Protein AF-A0A075R2S9-F1 (afdb_monomer_lite)

Radius of gyration: 15.04 Å; chains: 1; bounding box: 40×26×28 Å

Secondary structure (DSSP, 8-state):
-----S-SSS----TTTTHHHHHHHHTT-S----------SSTT--------SSGGGHHHHHHHHHHHHHHHHH--

Organism: NCBI:txid1042163

Structure (mmCIF, N/CA/C/O backbone):
data_AF-A0A075R2S9-F1
#
_entry.id   AF-A0A075R2S9-F1
#
loop_
_atom_site.group_PDB
_atom_site.id
_atom_site.type_symbol
_atom_site.label_atom_id
_atom_site.label_alt_id
_atom_site.label_comp_id
_atom_site.label_asym_id
_atom_site.label_entity_id
_atom_site.label_seq_id
_atom_site.pdbx_PDB_ins_code
_atom_site.Cartn_x
_atom_site.Cartn_y
_atom_site.Cartn_z
_atom_site.occupancy
_atom_site.B_iso_or_equiv
_atom_site.auth_seq_id
_atom_site.auth_comp_id
_atom_site.auth_asym_id
_atom_site.auth_atom_id
_atom_site.pdbx_PDB_model_num
ATOM 1 N N . MET A 1 1 ? -13.264 -10.204 11.683 1.00 87.19 1 MET A N 1
ATOM 2 C CA . MET A 1 1 ? -12.639 -9.510 10.536 1.00 87.19 1 MET A CA 1
ATOM 3 C C . MET A 1 1 ? -13.210 -10.093 9.257 1.00 87.19 1 MET A C 1
ATOM 5 O O . MET A 1 1 ? -13.284 -11.312 9.163 1.00 87.19 1 MET A O 1
ATOM 9 N N . LYS A 1 2 ? -13.641 -9.254 8.312 1.00 96.62 2 LYS A N 1
ATOM 10 C CA . LYS A 1 2 ? -14.151 -9.688 7.005 1.00 96.62 2 LYS A CA 1
ATOM 11 C C . LYS A 1 2 ? -13.265 -9.094 5.914 1.00 96.62 2 LYS A C 1
ATOM 13 O O . LYS A 1 2 ? -12.907 -7.926 6.006 1.00 96.62 2 LYS A O 1
ATOM 18 N N . VAL A 1 3 ? -12.884 -9.905 4.929 1.00 97.00 3 VAL A N 1
ATOM 19 C CA . VAL A 1 3 ? -11.968 -9.507 3.851 1.00 97.00 3 VAL A CA 1
ATOM 20 C C . VAL A 1 3 ? -12.725 -9.498 2.533 1.00 97.00 3 VAL A C 1
ATOM 22 O O . VAL A 1 3 ? -13.445 -10.445 2.223 1.00 97.00 3 VAL A O 1
A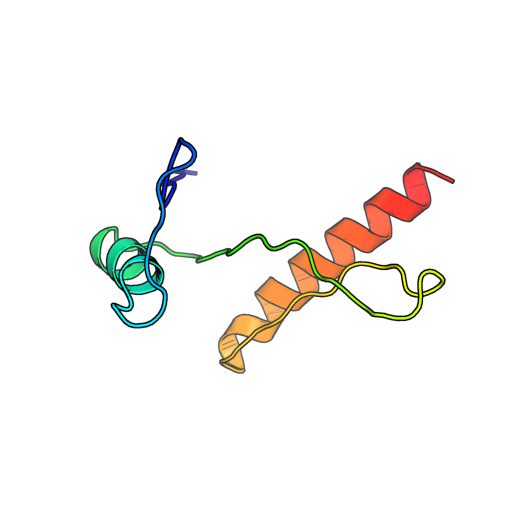TOM 25 N N . TYR A 1 4 ? -12.533 -8.433 1.761 1.00 97.25 4 TYR A N 1
ATOM 26 C CA . TYR A 1 4 ? -13.072 -8.291 0.417 1.00 97.25 4 TYR A CA 1
ATOM 27 C C . TYR A 1 4 ? -11.929 -7.993 -0.547 1.00 97.25 4 TYR A C 1
ATOM 29 O O . TYR A 1 4 ? -11.148 -7.069 -0.323 1.00 97.25 4 TYR A O 1
ATOM 37 N N . LEU A 1 5 ? -11.828 -8.776 -1.618 1.00 96.88 5 LEU A N 1
ATOM 38 C CA . LEU A 1 5 ? -10.829 -8.566 -2.657 1.00 96.88 5 LEU A CA 1
ATOM 39 C C . LEU A 1 5 ? -11.451 -7.775 -3.806 1.00 96.88 5 LEU A C 1
ATOM 41 O O . LEU A 1 5 ? -12.533 -8.116 -4.271 1.00 96.88 5 LEU A O 1
ATOM 45 N N . THR A 1 6 ? -10.748 -6.750 -4.296 1.00 95.62 6 THR A N 1
ATOM 46 C CA . THR A 1 6 ? -11.183 -6.032 -5.511 1.00 95.62 6 THR A CA 1
ATOM 47 C C . THR A 1 6 ? -11.126 -6.927 -6.753 1.00 95.62 6 THR A C 1
ATOM 49 O O . THR A 1 6 ? -11.899 -6.723 -7.679 1.00 95.62 6 THR A O 1
ATOM 52 N N . ARG A 1 7 ? -10.235 -7.928 -6.753 1.00 95.56 7 ARG A N 1
ATOM 53 C CA . ARG A 1 7 ? -10.143 -9.034 -7.718 1.00 95.56 7 ARG A CA 1
ATOM 54 C C . ARG A 1 7 ? -9.557 -10.266 -7.027 1.00 95.56 7 ARG A C 1
ATOM 56 O O . ARG A 1 7 ? -8.724 -10.109 -6.136 1.00 95.56 7 ARG A O 1
ATOM 63 N N . SER A 1 8 ? -9.947 -11.461 -7.455 1.00 96.25 8 SER A N 1
ATOM 64 C CA . SER A 1 8 ? -9.397 -12.738 -6.967 1.00 96.25 8 SER A CA 1
ATOM 65 C C . SER A 1 8 ? -8.564 -13.484 -8.014 1.00 96.25 8 SER A C 1
ATOM 67 O O . SER A 1 8 ? -8.052 -14.561 -7.730 1.00 96.25 8 SER A O 1
ATOM 69 N N . ASP A 1 9 ? -8.438 -12.922 -9.214 1.00 96.31 9 ASP A N 1
ATOM 70 C CA . ASP A 1 9 ? -7.725 -13.483 -10.359 1.00 96.31 9 ASP A CA 1
ATOM 71 C C . ASP A 1 9 ? -6.934 -12.387 -11.100 1.00 96.31 9 ASP A C 1
ATOM 73 O O . ASP A 1 9 ? -6.824 -11.240 -10.635 1.00 96.31 9 ASP A O 1
ATOM 77 N N . ASP A 1 10 ? -6.377 -12.732 -12.265 1.00 95.69 10 ASP A N 1
ATOM 78 C CA . ASP A 1 10 ? -5.620 -11.795 -13.095 1.00 95.69 10 ASP A CA 1
ATOM 79 C C . ASP A 1 10 ? -6.480 -10.886 -13.990 1.00 95.69 10 ASP A C 1
ATOM 81 O O . ASP A 1 10 ? -6.109 -10.524 -15.104 1.00 95.69 10 ASP A O 1
ATOM 85 N N . SER A 1 11 ? -7.657 -10.494 -13.499 1.00 94.06 11 SER A N 1
ATOM 86 C CA . SER A 1 11 ? -8.505 -9.521 -14.182 1.00 94.06 11 SER A CA 1
ATOM 87 C C . SER A 1 11 ? -7.948 -8.100 -14.081 1.00 94.06 11 SER A C 1
ATOM 89 O O . SER A 1 11 ? -7.606 -7.600 -13.001 1.00 94.06 11 SER A O 1
ATOM 91 N N . PHE A 1 12 ? -7.941 -7.398 -15.216 1.00 93.69 12 PHE A N 1
ATOM 92 C CA . PHE A 1 12 ? -7.624 -5.976 -15.266 1.00 93.69 12 PHE A CA 1
ATOM 93 C C . PHE A 1 12 ? -8.760 -5.132 -14.669 1.00 93.69 12 PHE A C 1
ATOM 95 O O . PHE A 1 12 ? -9.923 -5.256 -15.050 1.00 93.69 12 PHE A O 1
ATOM 102 N N . LEU A 1 13 ? -8.409 -4.210 -13.767 1.00 89.56 13 LEU A N 1
ATOM 103 C CA . LEU A 1 13 ? -9.319 -3.191 -13.241 1.00 89.56 13 LEU A CA 1
ATOM 104 C C . LEU A 1 13 ? -8.698 -1.814 -13.449 1.00 89.56 13 LEU A C 1
ATOM 106 O O . LEU A 1 13 ? -7.702 -1.480 -12.799 1.00 89.56 13 LEU A O 1
ATOM 110 N N . SER A 1 14 ? -9.319 -1.036 -14.333 1.00 86.44 14 SER A N 1
ATOM 111 C CA . SER A 1 14 ? -8.934 0.338 -14.651 1.00 86.44 14 SER A CA 1
ATOM 112 C C . SER A 1 14 ? -8.929 1.222 -13.402 1.00 86.44 14 SER A C 1
ATOM 114 O O . SER A 1 14 ? -9.909 1.277 -12.654 1.00 86.44 14 SER A O 1
ATOM 116 N N . SER A 1 15 ? -7.830 1.949 -13.201 1.00 79.69 15 SER A N 1
ATOM 117 C CA . SER A 1 15 ? -7.730 2.976 -12.159 1.00 79.69 15 SER A CA 1
ATOM 118 C C . SER A 1 15 ? -8.509 4.245 -12.516 1.00 79.69 15 SER A C 1
ATOM 120 O O . SER A 1 15 ? -8.969 4.939 -11.612 1.00 79.69 15 SER A O 1
ATOM 122 N N . ILE A 1 16 ? -8.691 4.530 -13.814 1.00 80.75 16 ILE A N 1
ATOM 123 C CA . ILE A 1 16 ? -9.445 5.697 -14.310 1.00 80.75 16 ILE A CA 1
ATOM 124 C C . ILE A 1 16 ? -10.908 5.602 -13.873 1.00 80.75 16 ILE A C 1
ATOM 126 O O . ILE A 1 16 ? -11.503 6.591 -13.458 1.00 80.75 16 ILE A O 1
ATOM 130 N N . ASP A 1 17 ? -11.448 4.386 -13.870 1.00 83.88 17 ASP A N 1
ATOM 131 C CA . ASP A 1 17 ? -12.852 4.127 -13.561 1.00 83.88 17 ASP A CA 1
ATOM 132 C C . ASP A 1 17 ? -13.141 4.135 -12.052 1.00 83.88 17 ASP A C 1
ATOM 134 O O . ASP A 1 17 ? -14.269 3.878 -11.657 1.00 83.88 17 ASP A O 1
ATOM 138 N N . ARG A 1 18 ? -12.133 4.336 -11.185 1.00 88.31 18 ARG A N 1
ATOM 139 C CA . ARG A 1 18 ? -12.271 4.376 -9.710 1.00 88.31 18 ARG A CA 1
ATOM 140 C C . ARG A 1 18 ? -12.960 3.151 -9.076 1.00 88.31 18 ARG A C 1
ATOM 142 O O . ARG A 1 18 ? -13.290 3.178 -7.891 1.00 88.31 18 ARG A O 1
ATOM 149 N N . LYS A 1 19 ? -13.06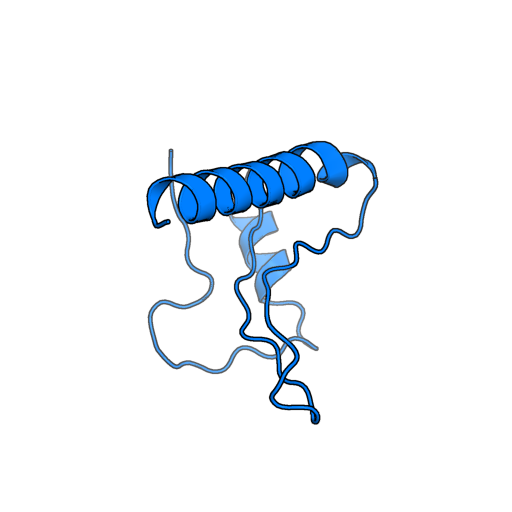2 2.029 -9.798 1.00 92.69 19 LYS A N 1
ATOM 150 C CA . LYS A 1 19 ? -13.771 0.810 -9.358 1.00 92.69 19 LYS A CA 1
ATOM 151 C C . LYS A 1 19 ? -13.285 0.257 -8.017 1.00 92.69 19 LYS A C 1
ATOM 153 O O . LYS A 1 19 ? -14.079 -0.230 -7.222 1.00 92.69 19 LYS A O 1
ATOM 158 N N . ARG A 1 20 ? -11.977 0.329 -7.745 1.00 94.94 20 ARG A N 1
ATOM 159 C CA . ARG A 1 20 ? -11.373 -0.207 -6.509 1.00 94.94 20 ARG A CA 1
ATOM 160 C C . ARG A 1 20 ? -11.831 0.545 -5.246 1.00 94.94 20 ARG A C 1
ATOM 162 O O . ARG A 1 20 ? -12.344 -0.118 -4.345 1.00 94.94 20 ARG A O 1
ATOM 169 N N . PRO A 1 21 ? -11.681 1.883 -5.144 1.00 94.00 21 PRO A N 1
ATOM 170 C CA . PRO A 1 21 ? -12.197 2.619 -3.990 1.00 94.00 21 PRO A CA 1
ATOM 171 C C . PRO A 1 21 ? -13.732 2.629 -3.922 1.00 94.00 21 PRO A C 1
ATOM 173 O O . PRO A 1 21 ? -14.279 2.605 -2.824 1.00 94.00 21 PRO A O 1
ATOM 176 N N . GLU A 1 22 ? -14.440 2.618 -5.056 1.00 95.19 22 GLU A N 1
ATOM 177 C CA . GLU A 1 22 ? -15.909 2.525 -5.061 1.00 95.19 22 GLU A CA 1
ATOM 178 C C . GLU A 1 22 ? -16.410 1.211 -4.464 1.00 95.19 22 GLU A C 1
ATOM 180 O O . GLU A 1 22 ? -17.301 1.231 -3.617 1.00 95.19 22 GLU A O 1
ATOM 185 N N . PHE A 1 23 ? -15.789 0.087 -4.829 1.00 95.44 23 PHE A N 1
ATOM 186 C CA . PHE A 1 23 ? -16.076 -1.213 -4.231 1.00 95.44 23 PHE A CA 1
ATOM 187 C C . PHE A 1 23 ? -15.905 -1.187 -2.704 1.00 95.44 23 PHE A C 1
ATOM 189 O O . PHE A 1 23 ? -16.790 -1.627 -1.976 1.00 95.44 23 PHE A O 1
ATOM 196 N N . ALA A 1 24 ? -14.810 -0.612 -2.197 1.00 96.50 24 ALA A N 1
ATOM 197 C CA . ALA A 1 24 ? -14.582 -0.503 -0.754 1.00 96.50 24 ALA A CA 1
AT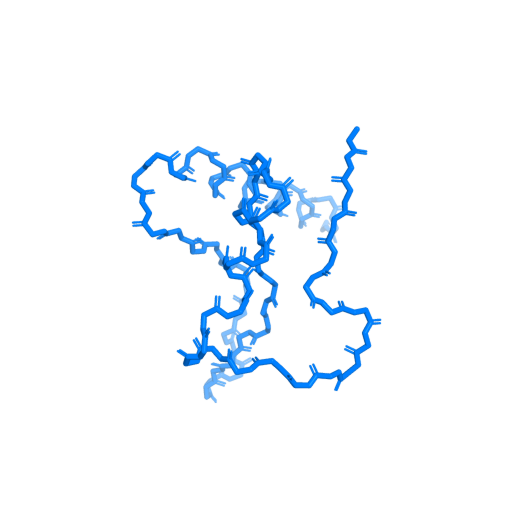OM 198 C C . ALA A 1 24 ? -15.663 0.333 -0.045 1.00 96.50 24 ALA A C 1
ATOM 200 O O . ALA A 1 24 ? -16.164 -0.074 1.004 1.00 96.50 24 ALA A O 1
ATOM 201 N N . ASN A 1 25 ? -16.069 1.456 -0.650 1.00 96.19 25 ASN A N 1
ATOM 202 C CA . ASN A 1 25 ? -17.144 2.302 -0.131 1.00 96.19 25 ASN A CA 1
ATOM 203 C C . ASN A 1 25 ? -18.495 1.567 -0.113 1.00 96.19 25 ASN A C 1
ATOM 205 O O . ASN A 1 25 ? -19.218 1.648 0.875 1.00 96.19 25 ASN A O 1
ATOM 209 N N . GLN A 1 26 ? -18.829 0.826 -1.177 1.00 97.25 26 GLN A N 1
ATOM 210 C CA . GLN A 1 26 ? -20.075 0.051 -1.275 1.00 97.25 26 GLN A CA 1
ATOM 211 C C . GLN A 1 26 ? -20.157 -1.061 -0.229 1.00 97.25 26 GLN A C 1
ATOM 213 O O . GLN A 1 26 ? -21.226 -1.314 0.323 1.00 97.25 26 GLN A O 1
ATOM 218 N N . MET A 1 27 ? -19.029 -1.705 0.073 1.00 97.31 27 MET A N 1
ATOM 219 C CA . MET A 1 27 ? -18.962 -2.732 1.113 1.00 97.31 27 MET A CA 1
ATOM 220 C C . MET A 1 27 ? -18.971 -2.155 2.535 1.00 97.31 27 MET A C 1
ATOM 222 O O . MET A 1 27 ? -19.004 -2.936 3.488 1.00 97.31 27 MET A O 1
ATOM 226 N N . GLY A 1 28 ? -18.920 -0.823 2.686 1.00 97.19 28 GLY A N 1
ATOM 227 C CA . GLY A 1 28 ? -18.782 -0.159 3.981 1.00 97.19 28 GLY A CA 1
ATOM 228 C C . GLY A 1 28 ? -17.491 -0.559 4.696 1.00 97.19 28 GLY A C 1
ATOM 229 O O . GLY A 1 28 ? -17.517 -0.820 5.893 1.00 97.19 28 GLY A O 1
ATOM 230 N N . ALA A 1 29 ? -16.388 -0.707 3.955 1.00 97.50 29 ALA A N 1
ATOM 231 C CA . ALA A 1 29 ? -15.132 -1.193 4.512 1.00 97.50 29 ALA A CA 1
ATOM 232 C C . ALA A 1 29 ? -14.514 -0.190 5.500 1.00 97.50 29 ALA A C 1
ATOM 234 O O . ALA A 1 29 ? -14.392 0.995 5.192 1.00 97.50 29 ALA A O 1
ATOM 235 N N . ASP A 1 30 ? -14.044 -0.688 6.647 1.00 97.06 30 ASP A N 1
ATOM 236 C CA . ASP A 1 30 ? -13.351 0.128 7.653 1.00 97.06 30 ASP A CA 1
ATOM 237 C C . ASP A 1 30 ? -11.963 0.591 7.179 1.00 97.06 30 ASP A C 1
ATOM 239 O O . ASP A 1 30 ? -11.479 1.655 7.560 1.00 97.06 30 ASP A O 1
ATOM 243 N N . LEU A 1 31 ? -11.302 -0.228 6.352 1.00 96.56 31 LEU A N 1
ATOM 244 C CA . LEU A 1 31 ? -9.952 -0.005 5.838 1.00 96.56 31 LEU A CA 1
ATOM 245 C C . LEU A 1 31 ? -9.870 -0.408 4.363 1.00 96.56 31 LEU A C 1
ATOM 247 O O . LEU A 1 31 ? -10.473 -1.394 3.936 1.00 96.56 31 LEU A O 1
ATOM 251 N N . PHE A 1 32 ? -9.052 0.317 3.599 1.00 96.69 32 PHE A N 1
ATOM 252 C CA . PHE A 1 32 ? -8.706 -0.012 2.218 1.00 96.69 32 PHE A CA 1
ATOM 253 C C . PHE A 1 32 ? -7.186 -0.152 2.080 1.00 96.69 32 PHE A C 1
ATOM 255 O O . PHE A 1 32 ? -6.446 0.759 2.446 1.00 96.69 32 PHE A O 1
ATOM 262 N N . LEU A 1 33 ? -6.727 -1.282 1.535 1.00 96.31 33 LEU A N 1
ATOM 263 C CA . LEU A 1 33 ? -5.314 -1.569 1.279 1.00 96.31 33 LEU A CA 1
ATOM 264 C C . LEU A 1 33 ? -5.136 -1.988 -0.184 1.00 96.31 33 LEU A C 1
ATOM 266 O O . LEU A 1 33 ? -5.744 -2.960 -0.631 1.00 96.31 33 LEU A O 1
ATOM 270 N N . SER A 1 34 ? -4.285 -1.267 -0.916 1.00 96.00 34 SER A N 1
ATOM 271 C CA . SER A 1 34 ? -3.870 -1.629 -2.275 1.00 96.00 34 SER A CA 1
ATOM 272 C C . SER A 1 34 ? -2.425 -2.115 -2.254 1.00 96.00 34 SER A C 1
ATOM 274 O O . SER A 1 34 ? -1.568 -1.455 -1.672 1.00 96.00 34 SER A O 1
ATOM 276 N N . ILE A 1 35 ? -2.152 -3.255 -2.888 1.00 95.69 35 ILE A N 1
ATOM 277 C CA . ILE A 1 35 ? -0.825 -3.885 -2.922 1.00 95.69 35 ILE A CA 1
ATOM 278 C C . ILE A 1 35 ? -0.258 -3.744 -4.335 1.00 95.69 35 ILE A C 1
ATOM 280 O O . ILE A 1 35 ? -0.915 -4.119 -5.307 1.00 95.69 35 ILE A O 1
ATOM 284 N N . HIS A 1 36 ? 0.954 -3.202 -4.439 1.00 95.50 36 HIS A N 1
ATOM 285 C CA . HIS A 1 36 ? 1.647 -2.937 -5.698 1.00 95.50 36 HIS A CA 1
ATOM 286 C C . HIS A 1 36 ? 3.101 -3.410 -5.618 1.00 95.50 36 HIS A C 1
ATOM 288 O O . HIS A 1 36 ? 3.711 -3.363 -4.552 1.00 95.50 36 HIS A O 1
ATOM 294 N N . GLY A 1 37 ? 3.653 -3.841 -6.753 1.00 95.94 37 GLY A N 1
ATOM 295 C CA . GLY A 1 37 ? 5.097 -3.965 -6.939 1.00 95.94 37 GLY A CA 1
ATOM 296 C C . GLY A 1 37 ? 5.616 -2.684 -7.576 1.00 95.94 37 GLY A C 1
ATOM 297 O O . GLY A 1 37 ? 5.100 -2.281 -8.621 1.00 95.94 37 GLY A O 1
ATOM 298 N N . ASN A 1 38 ? 6.585 -2.031 -6.938 1.00 95.25 38 ASN A N 1
ATOM 299 C CA . ASN A 1 38 ? 7.226 -0.864 -7.529 1.00 95.25 38 ASN A CA 1
ATOM 300 C C . ASN A 1 38 ? 8.303 -1.303 -8.538 1.00 95.25 38 ASN A C 1
ATOM 302 O O . ASN A 1 38 ? 8.784 -2.436 -8.498 1.00 95.25 38 ASN A O 1
ATOM 306 N N . THR A 1 39 ? 8.672 -0.406 -9.446 1.00 94.56 39 THR A N 1
ATOM 307 C CA . THR A 1 39 ? 9.760 -0.602 -10.401 1.00 94.56 39 THR A CA 1
ATOM 308 C C . THR A 1 39 ? 10.649 0.625 -10.405 1.00 94.56 39 THR A C 1
ATOM 310 O O . THR A 1 39 ? 10.176 1.757 -10.317 1.00 94.56 39 THR A O 1
ATOM 313 N N . TYR A 1 40 ? 11.947 0.401 -10.546 1.00 95.50 40 TYR A N 1
ATOM 314 C CA . TYR A 1 40 ? 12.923 1.469 -10.655 1.00 95.50 40 TYR A CA 1
ATOM 315 C C . TYR A 1 40 ? 13.989 1.080 -11.674 1.00 95.50 40 TYR A C 1
ATOM 317 O O . TYR A 1 40 ? 14.224 -0.104 -11.911 1.00 95.50 40 TYR A O 1
ATOM 325 N N . THR A 1 41 ? 14.591 2.068 -12.331 1.00 97.00 41 THR A N 1
ATOM 326 C CA . THR A 1 41 ? 15.598 1.818 -13.374 1.00 97.00 41 THR A CA 1
ATOM 327 C C . THR A 1 41 ? 16.929 1.353 -12.791 1.00 97.00 41 THR A C 1
ATOM 329 O O . THR A 1 41 ? 17.627 0.563 -13.421 1.00 97.00 41 THR A O 1
ATOM 332 N N . ASP A 1 42 ? 17.274 1.821 -11.592 1.00 97.06 42 ASP A N 1
ATOM 333 C CA . ASP A 1 42 ? 18.438 1.361 -10.838 1.00 97.06 42 ASP A CA 1
ATOM 334 C C . ASP A 1 42 ? 18.098 0.084 -10.053 1.00 97.06 42 ASP A C 1
ATOM 336 O O . ASP A 1 42 ? 17.259 0.095 -9.150 1.00 97.06 42 ASP A O 1
ATOM 340 N N . SER A 1 43 ? 18.777 -1.016 -10.386 1.00 94.94 43 SER A N 1
ATOM 341 C CA . SER A 1 43 ? 18.575 -2.335 -9.777 1.00 94.94 43 SER A CA 1
ATOM 342 C C . SER A 1 43 ? 19.038 -2.439 -8.322 1.00 94.94 43 SER A C 1
ATOM 344 O O . SER A 1 43 ? 18.765 -3.443 -7.669 1.00 94.94 43 SER A O 1
ATOM 346 N N . THR A 1 44 ? 19.783 -1.454 -7.815 1.00 96.25 44 THR A N 1
ATOM 347 C CA . THR A 1 44 ? 20.221 -1.423 -6.411 1.00 96.25 44 THR A CA 1
ATOM 348 C C . THR A 1 44 ? 19.128 -0.914 -5.470 1.00 96.25 44 THR A C 1
ATOM 350 O O . THR A 1 44 ? 19.178 -1.169 -4.263 1.00 96.25 44 THR A O 1
ATOM 353 N N . VAL A 1 45 ? 18.110 -0.234 -6.010 1.00 96.06 45 VAL A N 1
ATOM 354 C CA . VAL A 1 45 ? 16.987 0.280 -5.229 1.00 96.06 45 VAL A CA 1
ATOM 355 C C . VAL A 1 45 ? 16.108 -0.875 -4.769 1.00 96.06 45 VAL A C 1
ATOM 357 O O . VAL A 1 45 ? 15.594 -1.664 -5.558 1.00 96.06 45 VAL A O 1
ATOM 360 N N . SER A 1 46 ? 15.931 -0.967 -3.455 1.00 94.12 46 SER A N 1
ATOM 361 C CA . SER A 1 46 ? 15.116 -1.989 -2.811 1.00 94.12 46 SER A CA 1
ATOM 362 C C . SER A 1 46 ? 14.519 -1.452 -1.514 1.00 94.12 46 SER A C 1
ATOM 364 O O . SER A 1 46 ? 15.039 -0.516 -0.908 1.00 94.12 46 SER A O 1
ATOM 366 N N . GLY A 1 47 ? 13.405 -2.042 -1.090 1.00 92.25 47 GLY A N 1
ATOM 367 C CA . GLY A 1 47 ? 12.700 -1.647 0.122 1.00 92.25 47 GLY A CA 1
ATOM 368 C C . GLY A 1 47 ? 11.193 -1.800 -0.021 1.00 92.25 47 GLY A C 1
ATOM 369 O O . GLY A 1 47 ? 10.684 -2.270 -1.037 1.00 92.25 47 GLY A O 1
ATOM 370 N N . THR A 1 48 ? 10.474 -1.408 1.024 1.00 94.50 48 THR A N 1
ATOM 371 C CA . THR A 1 48 ? 9.012 -1.349 1.025 1.00 94.50 48 THR A CA 1
ATOM 372 C C . THR A 1 48 ? 8.585 0.023 1.500 1.00 94.50 48 THR A C 1
ATOM 374 O O . THR A 1 48 ? 9.115 0.541 2.483 1.00 94.50 48 THR A O 1
ATOM 377 N N . GLU A 1 49 ? 7.602 0.579 0.814 1.00 95.44 49 GLU A N 1
ATOM 378 C CA . GLU A 1 49 ? 7.034 1.888 1.086 1.00 95.44 49 GLU A CA 1
ATOM 379 C C . GLU A 1 49 ? 5.521 1.775 1.256 1.00 95.44 49 GLU A C 1
ATOM 381 O O . GLU A 1 49 ? 4.866 0.939 0.629 1.00 95.44 49 GLU A O 1
ATOM 386 N N . THR A 1 50 ? 4.965 2.630 2.112 1.00 97.19 50 THR A N 1
ATOM 387 C CA . THR A 1 50 ? 3.526 2.703 2.362 1.00 97.19 50 THR A CA 1
ATOM 388 C C . THR A 1 50 ? 3.031 4.106 2.038 1.00 97.19 50 THR A C 1
ATOM 390 O O . THR A 1 50 ? 3.377 5.067 2.723 1.00 97.19 50 THR A O 1
ATOM 393 N N . TYR A 1 51 ? 2.195 4.225 1.007 1.00 97.19 51 TYR A N 1
ATOM 394 C CA . TYR A 1 51 ? 1.573 5.493 0.628 1.00 97.19 51 TYR A CA 1
ATOM 395 C C . TYR A 1 51 ? 0.229 5.688 1.327 1.00 97.19 51 TYR A C 1
ATOM 397 O O . TYR A 1 51 ? -0.542 4.746 1.511 1.00 97.19 51 TYR A O 1
ATOM 405 N N . PHE A 1 52 ? -0.087 6.941 1.642 1.00 97.38 52 PHE A N 1
ATOM 406 C CA . PHE A 1 52 ? -1.400 7.361 2.117 1.00 97.38 52 PHE A CA 1
ATOM 407 C C . PHE A 1 52 ? -1.761 8.719 1.513 1.00 97.38 52 PHE A C 1
ATOM 409 O O . PHE A 1 52 ? -0.883 9.491 1.137 1.00 97.38 52 PHE A O 1
ATOM 416 N N . TYR A 1 53 ? -3.061 8.996 1.392 1.00 94.19 53 TYR A N 1
ATOM 417 C CA . TYR A 1 53 ? -3.542 10.234 0.771 1.00 94.19 53 TYR A CA 1
ATOM 418 C C . TYR A 1 53 ? -4.065 11.254 1.785 1.00 94.19 53 TYR A C 1
ATOM 420 O O . TYR A 1 53 ? -3.760 12.438 1.680 1.00 94.19 53 TYR A O 1
ATOM 428 N N . ARG A 1 54 ? -4.864 10.813 2.766 1.00 95.62 54 ARG A N 1
ATOM 429 C CA . ARG A 1 54 ? -5.466 11.709 3.761 1.00 95.62 54 ARG A CA 1
ATOM 430 C C . ARG A 1 54 ? -4.696 11.651 5.081 1.00 95.62 54 ARG A C 1
ATOM 432 O O . ARG A 1 54 ? -4.289 10.550 5.457 1.00 95.62 54 ARG A O 1
ATOM 439 N N . PRO A 1 55 ? -4.539 12.765 5.816 1.00 96.94 55 PRO A N 1
ATOM 440 C CA . PRO A 1 55 ? -3.845 12.769 7.106 1.00 96.94 55 PRO A CA 1
ATOM 441 C C . PRO A 1 55 ? -4.393 11.741 8.105 1.00 96.94 55 PRO A C 1
ATOM 443 O O . PRO A 1 55 ? -3.627 11.104 8.821 1.00 96.94 55 PRO A O 1
ATOM 446 N N . GLU A 1 56 ? -5.704 11.499 8.104 1.00 96.94 56 GLU A N 1
ATOM 447 C CA . GLU A 1 56 ? -6.366 10.542 8.999 1.00 96.94 56 GLU A CA 1
ATOM 448 C C . GLU A 1 56 ? -5.965 9.088 8.706 1.00 96.94 56 GLU A C 1
ATOM 450 O O . GLU A 1 56 ? -6.111 8.215 9.557 1.00 96.94 56 GLU A O 1
ATOM 455 N N . SER A 1 57 ? -5.438 8.810 7.509 1.00 97.50 57 SER A N 1
ATOM 456 C CA . SER A 1 57 ? -4.918 7.493 7.128 1.00 97.50 57 SER A CA 1
ATOM 457 C C . SER A 1 57 ? -3.485 7.248 7.618 1.00 97.50 57 SER A C 1
ATOM 459 O O . SER A 1 57 ? -3.016 6.111 7.550 1.00 97.50 57 SER A O 1
ATOM 461 N N . PHE A 1 58 ? -2.788 8.274 8.125 1.00 97.50 58 PHE A N 1
ATOM 462 C CA . PHE A 1 58 ? -1.396 8.160 8.569 1.00 97.50 58 PHE A CA 1
ATOM 463 C C . PHE A 1 58 ? -1.184 7.095 9.657 1.00 97.50 58 PHE A C 1
ATOM 465 O O . PHE A 1 58 ? -0.287 6.273 9.478 1.00 97.50 58 PHE A O 1
ATOM 472 N N . PRO A 1 59 ? -1.998 7.002 10.733 1.00 98.06 59 PRO A N 1
ATOM 473 C CA . PRO A 1 59 ? -1.782 5.983 11.764 1.00 98.06 59 PRO A CA 1
ATOM 474 C C . PRO A 1 59 ? -1.857 4.549 11.220 1.00 98.06 59 PRO A C 1
ATOM 476 O O . PRO A 1 59 ? -1.106 3.672 11.652 1.00 98.06 59 PRO A O 1
ATOM 479 N N . PHE A 1 60 ? -2.738 4.307 10.243 1.00 97.38 60 PHE A N 1
ATOM 480 C CA . PHE A 1 60 ? -2.850 3.004 9.590 1.00 97.38 60 PHE A CA 1
ATOM 481 C C . PHE A 1 60 ? -1.635 2.719 8.702 1.00 97.38 60 PHE A C 1
ATOM 483 O O . PHE A 1 60 ? -1.024 1.659 8.832 1.00 97.38 60 PHE A O 1
ATOM 490 N N . ALA A 1 61 ? -1.232 3.679 7.865 1.00 97.75 61 ALA A N 1
ATOM 491 C CA . ALA A 1 61 ? -0.043 3.556 7.024 1.00 97.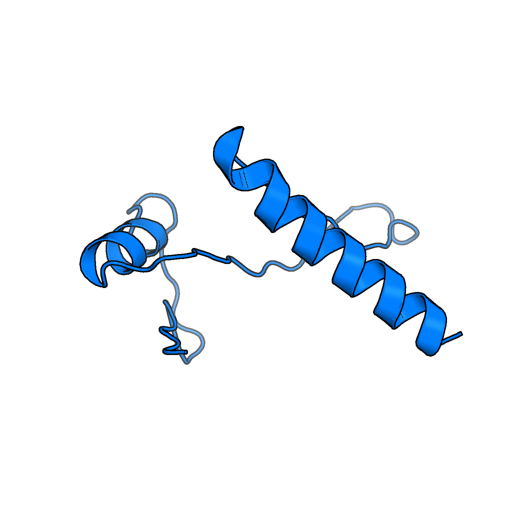75 61 ALA A CA 1
ATOM 492 C C . ALA A 1 61 ? 1.234 3.321 7.851 1.00 97.75 61 ALA A C 1
ATOM 494 O O . ALA A 1 61 ? 2.019 2.423 7.550 1.00 97.75 61 ALA A O 1
ATOM 495 N N . GLU A 1 62 ? 1.406 4.066 8.944 1.00 97.12 62 GLU A N 1
ATOM 496 C CA . GLU A 1 62 ? 2.533 3.911 9.863 1.00 97.12 62 GLU A CA 1
ATOM 497 C C . GLU A 1 62 ? 2.539 2.525 10.530 1.00 97.12 62 GLU A C 1
ATOM 499 O O . GLU A 1 62 ? 3.591 1.898 10.669 1.00 97.12 62 GLU A O 1
ATOM 504 N N . SER A 1 63 ? 1.363 2.009 10.903 1.00 97.31 63 SER A N 1
ATOM 505 C CA . SER A 1 63 ? 1.227 0.666 11.480 1.00 97.31 63 SER A CA 1
ATOM 506 C C . SER A 1 63 ? 1.641 -0.428 10.492 1.00 97.31 63 SER A C 1
ATOM 508 O O . SER A 1 63 ? 2.349 -1.359 10.882 1.00 97.31 63 SER A O 1
ATOM 510 N N . ILE A 1 64 ? 1.258 -0.303 9.216 1.00 96.56 64 ILE A N 1
ATOM 511 C CA . ILE A 1 64 ? 1.670 -1.230 8.151 1.00 96.56 64 ILE A CA 1
ATOM 512 C C . ILE A 1 64 ? 3.186 -1.164 7.924 1.00 96.56 64 ILE A C 1
ATOM 514 O O . ILE A 1 64 ? 3.845 -2.206 7.931 1.00 96.56 64 ILE A O 1
ATOM 518 N N . GLN A 1 65 ? 3.760 0.039 7.813 1.00 96.44 65 GLN A N 1
ATOM 519 C CA . GLN A 1 65 ? 5.203 0.215 7.620 1.00 96.44 65 GLN A CA 1
ATOM 520 C C . GLN A 1 65 ? 6.010 -0.403 8.775 1.00 96.44 65 GLN A C 1
ATOM 522 O O . GLN A 1 65 ? 6.925 -1.195 8.553 1.00 96.44 65 GLN A O 1
ATOM 527 N N . LYS A 1 66 ? 5.621 -0.118 10.026 1.00 95.19 66 LYS A N 1
ATOM 528 C CA . LYS A 1 66 ? 6.273 -0.675 11.223 1.00 95.19 66 LYS A CA 1
ATOM 529 C C . LYS A 1 66 ? 6.157 -2.197 11.298 1.00 95.19 66 LYS A C 1
ATOM 531 O O . LYS A 1 66 ? 7.075 -2.847 11.800 1.00 95.19 66 LYS A O 1
ATOM 536 N N . ALA A 1 67 ? 5.035 -2.770 10.860 1.00 92.88 67 ALA A N 1
ATOM 537 C CA . ALA A 1 67 ? 4.859 -4.219 10.830 1.00 92.88 67 ALA A CA 1
ATOM 538 C C . ALA A 1 67 ? 5.851 -4.880 9.860 1.00 92.88 67 ALA A C 1
ATOM 540 O O . ALA A 1 67 ? 6.475 -5.872 10.232 1.00 92.88 67 ALA A O 1
ATOM 541 N N . ARG A 1 68 ? 6.073 -4.283 8.680 1.00 85.88 68 ARG A N 1
ATOM 542 C CA . ARG A 1 68 ? 7.082 -4.740 7.712 1.00 85.88 68 ARG A CA 1
ATOM 543 C C . ARG A 1 68 ? 8.493 -4.684 8.294 1.00 85.88 68 ARG A C 1
ATOM 545 O O . ARG A 1 68 ? 9.184 -5.698 8.286 1.00 85.88 68 ARG A O 1
ATOM 552 N N . ASP A 1 69 ? 8.886 -3.554 8.882 1.00 82.44 69 ASP A N 1
ATOM 553 C CA . ASP A 1 69 ? 10.252 -3.384 9.406 1.00 82.44 69 ASP A CA 1
ATOM 554 C C . ASP A 1 69 ? 10.575 -4.374 10.540 1.00 82.44 69 ASP A C 1
ATOM 556 O O . ASP A 1 69 ? 11.718 -4.804 10.720 1.00 82.44 69 ASP A O 1
ATOM 560 N N . ARG A 1 70 ? 9.560 -4.779 11.317 1.00 73.00 70 ARG A N 1
ATOM 561 C CA . ARG A 1 70 ? 9.704 -5.844 12.321 1.00 73.00 70 ARG A CA 1
ATOM 562 C C . ARG A 1 70 ? 9.950 -7.209 11.681 1.00 73.00 70 ARG A C 1
ATOM 564 O O . ARG A 1 70 ? 10.757 -7.964 12.218 1.00 73.00 70 ARG A O 1
ATOM 571 N N . SER A 1 71 ? 9.286 -7.521 10.571 1.00 69.06 71 SER A N 1
ATOM 572 C CA . SER A 1 71 ? 9.466 -8.786 9.852 1.00 69.06 71 SER A CA 1
ATOM 573 C C . SER A 1 71 ? 10.863 -8.919 9.240 1.00 69.06 71 SER A C 1
ATOM 575 O O . SER A 1 71 ? 11.452 -9.999 9.326 1.00 69.06 71 SER A O 1
ATOM 577 N N . ASP A 1 72 ? 11.453 -7.841 8.709 1.00 65.69 72 ASP A N 1
ATOM 578 C CA . ASP A 1 72 ? 12.835 -7.916 8.200 1.00 65.69 72 ASP A CA 1
ATOM 579 C C . ASP A 1 72 ? 13.854 -8.119 9.318 1.00 65.69 72 ASP A C 1
ATOM 581 O O . ASP A 1 72 ? 14.882 -8.756 9.104 1.00 65.69 72 ASP A O 1
ATOM 585 N N . ARG A 1 73 ? 13.578 -7.595 10.519 1.00 58.97 73 ARG A N 1
ATOM 586 C CA . ARG A 1 73 ? 14.450 -7.793 11.681 1.00 58.97 73 ARG A CA 1
ATOM 587 C C . ARG A 1 73 ? 14.430 -9.232 12.199 1.00 58.97 73 ARG A C 1
ATOM 589 O O . ARG A 1 73 ? 15.390 -9.640 12.829 1.00 58.97 73 ARG A O 1
ATOM 596 N N . ILE A 1 74 ? 13.352 -9.981 11.972 1.00 60.12 74 ILE A N 1
ATOM 597 C CA . ILE A 1 74 ? 13.260 -11.404 12.348 1.00 60.12 74 ILE A CA 1
ATOM 598 C C . ILE A 1 74 ? 13.958 -12.300 11.310 1.00 60.12 74 ILE A C 1
ATOM 600 O O . ILE A 1 74 ? 14.376 -13.407 11.632 1.00 60.12 74 ILE A O 1
ATOM 604 N N . SER A 1 75 ? 14.085 -11.823 10.070 1.00 52.47 75 SER A N 1
ATOM 605 C CA . SER A 1 75 ? 14.633 -12.587 8.940 1.00 52.47 75 SER A CA 1
ATOM 606 C C . SER A 1 75 ? 16.138 -12.360 8.709 1.00 52.47 75 SER A C 1
ATOM 608 O O . SER A 1 75 ? 16.681 -12.876 7.733 1.00 52.47 75 SER A O 1
ATOM 610 N N . ARG A 1 76 ? 16.799 -11.575 9.568 1.00 47.59 76 ARG A N 1
ATOM 611 C CA . ARG A 1 76 ? 18.250 -11.332 9.599 1.00 47.59 76 ARG A CA 1
ATOM 612 C C . ARG A 1 76 ? 18.829 -11.871 10.898 1.00 47.59 76 ARG A C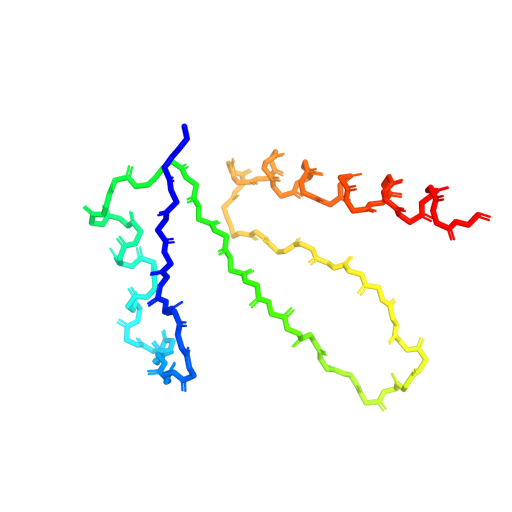 1
ATOM 614 O O . ARG A 1 76 ? 19.971 -12.368 10.843 1.00 47.59 76 ARG A O 1
#

pLDDT: mean 91.47, std 10.77, range [47.59, 98.06]

Foldseek 3Di:
DDDDDLDPDPDDDDVVVVSQVVVCVVVVHPDHDDDDDDDDPDPVDDDDAFDDDDPVCVVVSVVV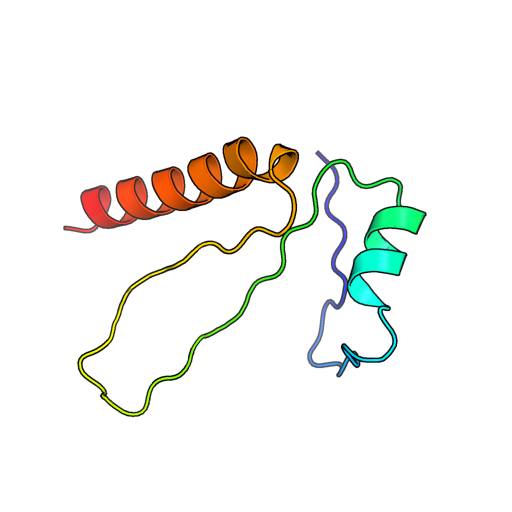RVVVVVVVVVVD

InterPro domains:
  IPR002508 N-acetylmuramoyl-L-alanine amidase, catalytic domain [PF01520] (1-67)
  IPR002508 N-acetylmuramoyl-L-alanine amidase, catalytic domain [cd02696] (1-67)

Sequence (76 aa):
MKVYLTRSDDSFLSSIDRKRPEFANQMGADLFLSIHGNTYTDSTVSGTETYFYRPESFPFAESIQKARDRSDRISR